Protein AF-A0A938QM84-F1 (afdb_monomer)

Sequence (83 aa):
MITDLESGKPFQDIRHSLHDLAQPLAAVTGLVDLLLLEVDETHPWFQEIMTISQQLEKVLDIVGEIRRIAREASEELMMPSTH

Foldseek 3Di:
DPDLVVQLVVLVVLLVVLVVVLVVLVVVLVVLVVVLVVDDPPDPCNVVSVVVSVVSVVVNVVSVVSNVVSVVSSVVSPDPPPD

pLDDT: mean 86.6, std 15.55, range [42.28, 97.88]

Nearest PDB structures (foldseek):
  6jqa-assembly1_D  TM=8.536E-01  e=1.307E-01  Onion yellows phytoplasma OY-W
  3u0c-assembly1_A  TM=8.822E-01  e=1.955E+00  Shigella flexneri
  6x94-assembly1_A  TM=8.587E-01  e=1.955E+00  Methanosarcina mazei Go1
  3u0c-assembly2_B  TM=9.099E-01  e=2.827E+00  Shigella flexneri
  5wkq-assembly1_A  TM=8.745E-01  e=2.827E+00  Shigella flexneri

Solvent-accessible surface area (backbone atoms only — not comparable to full-atom values): 4726 Å² total; per-residue (Å²): 144,86,62,78,79,62,70,43,46,64,31,53,54,50,36,49,55,42,52,65,47,47,55,61,50,52,52,50,34,53,52,46,50,52,48,57,74,72,48,55,84,86,42,86,59,38,64,56,52,52,52,50,36,58,48,44,52,52,50,52,52,52,45,51,50,52,39,51,51,27,48,52,54,39,54,59,71,68,51,79,83,87,122

Mean predicted aligned error: 7.05 Å

Radius of gyration: 19.16 Å; Cα contacts (8 Å, |Δi|>4): 43; chains: 1; bounding box: 40×20×55 Å

Structure (mmCIF, N/CA/C/O backbone):
data_AF-A0A938QM84-F1
#
_entry.id   AF-A0A938QM84-F1
#
loop_
_atom_site.group_PDB
_atom_site.id
_atom_site.type_symbol
_atom_site.label_atom_id
_atom_site.label_alt_id
_atom_site.label_comp_id
_atom_site.label_asym_id
_atom_site.label_entity_id
_atom_site.label_seq_id
_atom_site.pdbx_PDB_ins_code
_atom_site.Cartn_x
_atom_site.Cartn_y
_atom_site.Cartn_z
_atom_site.occupancy
_atom_site.B_iso_or_equiv
_atom_site.auth_seq_id
_atom_site.auth_comp_id
_atom_site.auth_asym_id
_atom_site.auth_atom_id
_atom_site.pdbx_PDB_model_num
ATOM 1 N N . MET A 1 1 ? 27.236 -6.454 -31.901 1.00 42.28 1 MET A N 1
ATOM 2 C CA . MET A 1 1 ? 25.908 -5.806 -31.888 1.00 42.28 1 MET A CA 1
ATOM 3 C C . MET A 1 1 ? 24.905 -6.739 -31.215 1.00 42.28 1 MET A C 1
ATOM 5 O O . MET A 1 1 ? 24.131 -7.375 -31.908 1.00 42.28 1 MET A O 1
ATOM 9 N N . ILE A 1 2 ? 24.977 -6.880 -29.888 1.00 44.03 2 ILE A N 1
ATOM 10 C CA . ILE A 1 2 ? 23.950 -7.509 -29.034 1.00 44.03 2 ILE A CA 1
ATOM 11 C C . ILE A 1 2 ? 24.161 -6.888 -27.643 1.00 44.03 2 ILE A C 1
ATOM 13 O O . ILE A 1 2 ? 24.898 -7.441 -26.841 1.00 44.03 2 ILE A O 1
ATOM 17 N N . THR A 1 3 ? 23.649 -5.683 -27.397 1.00 52.47 3 THR A N 1
ATOM 18 C CA . THR A 1 3 ? 23.749 -5.040 -26.066 1.00 52.47 3 THR A CA 1
ATOM 19 C C . THR A 1 3 ? 22.549 -4.147 -25.752 1.00 52.47 3 THR A C 1
ATOM 21 O O . THR A 1 3 ? 22.159 -4.076 -24.594 1.00 52.47 3 THR A O 1
ATOM 24 N N . ASP A 1 4 ? 21.885 -3.563 -26.756 1.00 51.53 4 ASP A N 1
ATOM 25 C CA . ASP A 1 4 ? 20.762 -2.637 -26.510 1.00 51.53 4 ASP A CA 1
ATOM 26 C C . ASP A 1 4 ? 19.412 -3.318 -26.229 1.00 51.53 4 ASP A C 1
ATOM 28 O O . ASP A 1 4 ? 18.505 -2.699 -25.686 1.00 51.53 4 ASP A O 1
ATOM 32 N N . LEU A 1 5 ? 19.253 -4.604 -26.562 1.00 48.75 5 LEU A N 1
ATOM 33 C CA . LEU A 1 5 ? 17.995 -5.335 -26.335 1.00 48.75 5 LEU A CA 1
ATOM 34 C C . LEU A 1 5 ? 17.867 -5.919 -24.918 1.00 48.75 5 LEU A C 1
ATOM 36 O O . LEU A 1 5 ? 16.755 -6.209 -24.485 1.00 48.75 5 LEU A O 1
ATOM 40 N N . GLU A 1 6 ? 18.972 -6.078 -24.181 1.00 55.25 6 GLU A N 1
ATOM 41 C CA . GLU A 1 6 ? 18.945 -6.621 -22.813 1.00 55.25 6 GLU A CA 1
ATOM 42 C C . GLU A 1 6 ? 18.895 -5.538 -21.725 1.00 55.25 6 GLU A C 1
ATOM 44 O O . GLU A 1 6 ? 18.459 -5.821 -20.610 1.00 55.25 6 GLU A O 1
ATOM 49 N N . SER A 1 7 ? 19.268 -4.291 -22.032 1.00 59.53 7 SER A N 1
ATOM 50 C CA . SER A 1 7 ? 19.313 -3.182 -21.064 1.00 59.53 7 SER A CA 1
ATOM 51 C C . SER A 1 7 ? 17.929 -2.746 -20.561 1.00 59.53 7 SER A C 1
ATOM 53 O O . SER A 1 7 ? 17.802 -2.311 -19.418 1.00 59.53 7 SER A O 1
ATOM 55 N N . GLY A 1 8 ? 16.873 -2.918 -21.365 1.00 63.88 8 GLY A N 1
ATOM 56 C CA . GLY A 1 8 ? 15.489 -2.611 -20.975 1.00 63.88 8 GLY A CA 1
ATOM 57 C C . GLY A 1 8 ? 14.784 -3.713 -20.172 1.00 63.88 8 GLY A C 1
ATOM 58 O O . GLY A 1 8 ? 13.766 -3.450 -19.528 1.00 63.88 8 GLY A O 1
ATOM 59 N N . LYS A 1 9 ? 15.311 -4.945 -20.181 1.00 78.50 9 LYS A N 1
ATOM 60 C CA . LYS A 1 9 ? 14.654 -6.112 -19.572 1.00 78.50 9 LYS A CA 1
ATOM 61 C C . LYS A 1 9 ? 14.503 -5.995 -18.045 1.00 78.50 9 LYS A C 1
ATOM 63 O O . LYS A 1 9 ? 13.387 -6.192 -17.569 1.00 78.50 9 LYS A O 1
ATOM 68 N N . PRO A 1 10 ? 15.526 -5.575 -17.270 1.00 85.50 10 PRO A N 1
ATOM 69 C CA . PRO A 1 10 ? 15.374 -5.395 -15.826 1.00 85.50 10 PRO A CA 1
ATOM 70 C C . PRO A 1 10 ? 14.286 -4.381 -15.456 1.00 85.50 10 PRO A C 1
ATOM 72 O O . PRO A 1 10 ? 13.537 -4.600 -14.509 1.00 85.50 10 PRO A O 1
ATOM 75 N N . PHE A 1 11 ? 14.152 -3.291 -16.220 1.00 84.88 11 PHE A N 1
ATOM 76 C CA . PHE A 1 11 ? 13.121 -2.277 -15.980 1.00 84.88 11 PHE A CA 1
ATOM 77 C C . PHE A 1 11 ? 11.713 -2.792 -16.290 1.00 84.88 11 PHE A C 1
ATOM 79 O O . PHE A 1 11 ? 10.763 -2.472 -15.575 1.00 84.88 11 PHE A O 1
ATOM 86 N N . GLN A 1 12 ? 11.569 -3.619 -17.326 1.00 84.00 12 GLN A N 1
ATOM 87 C CA . GLN A 1 12 ? 10.304 -4.285 -17.636 1.00 84.00 12 GLN A CA 1
ATOM 88 C C . GLN A 1 12 ? 9.921 -5.298 -16.549 1.00 84.00 12 GLN A C 1
ATOM 90 O O . GLN A 1 12 ? 8.782 -5.264 -16.077 1.00 84.00 12 GLN A O 1
ATOM 95 N N . ASP A 1 13 ? 10.874 -6.121 -16.107 1.00 89.44 13 ASP A N 1
ATOM 96 C CA . ASP A 1 13 ? 10.675 -7.134 -15.064 1.00 89.44 13 ASP A CA 1
ATOM 97 C C . ASP A 1 13 ? 10.303 -6.487 -13.718 1.00 89.44 13 ASP A C 1
ATOM 99 O O . ASP A 1 13 ? 9.357 -6.922 -13.049 1.00 89.44 13 ASP A O 1
ATOM 103 N N . ILE A 1 14 ? 10.982 -5.394 -13.339 1.00 90.25 14 ILE A N 1
ATOM 104 C CA . ILE A 1 14 ? 10.679 -4.661 -12.101 1.00 90.25 14 ILE A CA 1
ATOM 105 C C . ILE A 1 14 ? 9.307 -3.988 -12.185 1.00 90.25 14 ILE A C 1
ATOM 107 O O . ILE A 1 14 ? 8.535 -4.041 -11.232 1.00 90.25 14 ILE A O 1
ATOM 111 N N . ARG A 1 15 ? 8.952 -3.406 -13.339 1.00 88.44 15 ARG A N 1
ATOM 112 C CA . ARG A 1 15 ? 7.649 -2.762 -13.542 1.00 88.44 15 ARG A CA 1
ATOM 113 C C . ARG A 1 15 ? 6.508 -3.769 -13.429 1.00 88.44 15 ARG A C 1
ATOM 115 O O . ARG A 1 15 ? 5.481 -3.431 -12.847 1.00 88.44 15 ARG A O 1
ATOM 122 N N . HIS A 1 16 ? 6.686 -4.973 -13.974 1.00 89.88 16 HIS A N 1
ATOM 123 C CA . HIS A 1 16 ? 5.706 -6.052 -13.867 1.00 89.88 16 HIS A CA 1
ATOM 124 C C . HIS A 1 16 ? 5.569 -6.530 -12.417 1.00 89.88 16 HIS A C 1
ATOM 126 O O . HIS A 1 16 ? 4.479 -6.480 -11.860 1.00 89.88 16 HIS A O 1
ATOM 132 N N . SER A 1 17 ? 6.690 -6.834 -11.757 1.00 93.62 17 SER A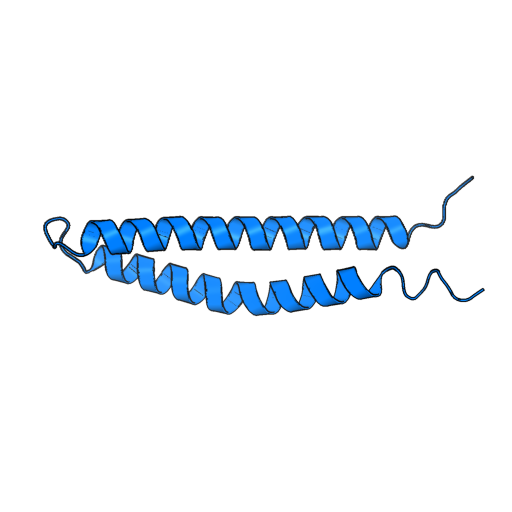 N 1
ATOM 133 C CA . SER A 1 17 ? 6.698 -7.270 -10.353 1.00 93.62 17 SER A CA 1
ATOM 134 C C . SER A 1 17 ? 6.047 -6.247 -9.412 1.00 93.62 17 SER A C 1
ATOM 136 O O . SER A 1 17 ? 5.295 -6.605 -8.510 1.00 93.62 17 SER A O 1
ATOM 138 N N . LEU A 1 18 ? 6.305 -4.953 -9.627 1.00 93.31 18 LEU A N 1
ATOM 139 C CA . LEU A 1 18 ? 5.713 -3.874 -8.831 1.00 93.31 18 LEU A CA 1
ATOM 140 C C . LEU A 1 18 ? 4.231 -3.654 -9.136 1.00 93.31 18 LEU A C 1
ATOM 142 O O . LEU A 1 18 ? 3.483 -3.256 -8.247 1.00 93.31 18 LEU A O 1
ATOM 146 N N . HIS A 1 19 ? 3.793 -3.896 -10.372 1.00 90.12 19 HIS A N 1
ATOM 147 C CA . HIS A 1 19 ? 2.372 -3.889 -10.707 1.00 90.12 19 HIS A CA 1
ATOM 148 C C . HIS A 1 19 ? 1.632 -5.004 -9.961 1.00 90.12 19 HIS A C 1
ATOM 150 O O . HIS A 1 19 ? 0.629 -4.726 -9.303 1.00 90.12 19 HIS A O 1
ATOM 156 N N . ASP A 1 20 ? 2.186 -6.216 -9.989 1.00 93.31 20 ASP A N 1
ATOM 157 C CA . ASP A 1 20 ? 1.614 -7.383 -9.317 1.00 93.31 20 ASP A CA 1
ATOM 158 C C . ASP A 1 20 ? 1.617 -7.234 -7.792 1.00 93.31 20 ASP A C 1
ATOM 160 O O . ASP A 1 20 ? 0.709 -7.723 -7.128 1.00 93.31 20 ASP A O 1
ATOM 164 N N . LEU A 1 21 ? 2.601 -6.524 -7.225 1.00 93.06 21 LEU A N 1
ATOM 165 C C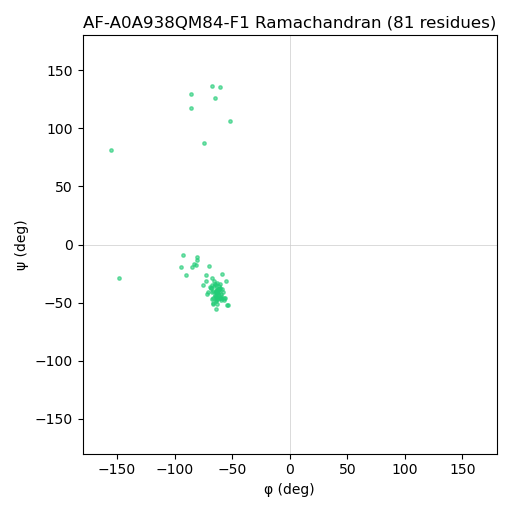A . LEU A 1 21 ? 2.654 -6.208 -5.795 1.00 93.06 21 LEU A CA 1
ATOM 166 C C . LEU A 1 21 ? 1.668 -5.101 -5.389 1.00 93.06 21 LEU A C 1
ATOM 168 O O . LEU A 1 21 ? 1.117 -5.143 -4.289 1.00 93.06 21 LEU A O 1
ATOM 172 N N . ALA A 1 22 ? 1.431 -4.108 -6.252 1.00 93.06 22 ALA A N 1
ATOM 173 C CA . ALA A 1 22 ? 0.599 -2.953 -5.916 1.00 93.06 22 ALA A CA 1
ATOM 174 C C . ALA A 1 22 ? -0.853 -3.341 -5.602 1.00 93.06 22 ALA A C 1
ATOM 176 O O . ALA A 1 22 ? -1.451 -2.788 -4.682 1.00 93.06 22 ALA A O 1
ATOM 177 N N . GLN A 1 23 ? -1.420 -4.300 -6.340 1.00 91.81 23 GLN A N 1
ATOM 178 C CA . GLN A 1 23 ? -2.806 -4.734 -6.153 1.00 91.81 23 GLN A CA 1
ATOM 179 C C . GLN A 1 23 ? -3.072 -5.385 -4.779 1.00 91.81 23 GLN A C 1
ATOM 181 O O . GLN A 1 23 ? -3.966 -4.911 -4.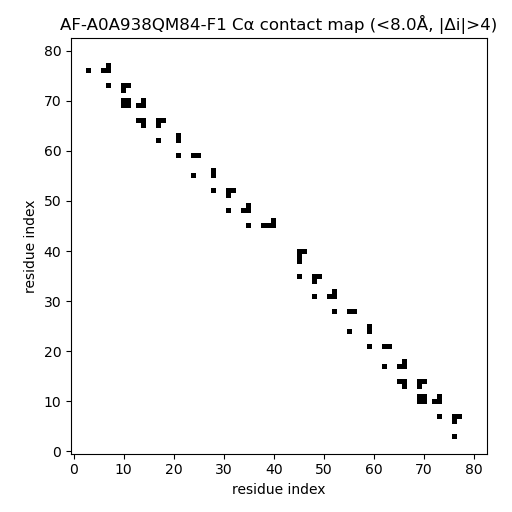075 1.00 91.81 23 GLN A O 1
ATOM 186 N N . PRO A 1 24 ? -2.347 -6.441 -4.357 1.00 95.75 24 PRO A N 1
ATOM 187 C CA . PRO A 1 24 ? -2.544 -7.033 -3.039 1.00 95.75 24 PRO A CA 1
ATOM 188 C C . PRO A 1 24 ? -2.178 -6.059 -1.918 1.00 95.75 24 PRO A C 1
ATOM 190 O O . PRO A 1 24 ? -2.857 -6.050 -0.895 1.00 95.75 24 PRO A O 1
ATOM 193 N N . LEU A 1 25 ? -1.167 -5.203 -2.111 1.00 95.50 25 LEU A N 1
ATOM 194 C CA . LEU A 1 25 ? -0.811 -4.195 -1.116 1.00 95.50 25 LEU A CA 1
ATOM 195 C C . LEU A 1 25 ? -1.949 -3.187 -0.907 1.00 95.50 25 LEU A C 1
ATOM 197 O O . LEU A 1 25 ? -2.346 -2.965 0.229 1.00 95.50 25 LEU A O 1
ATOM 201 N N . ALA A 1 26 ? -2.539 -2.660 -1.985 1.00 94.62 26 ALA A N 1
ATOM 202 C CA . ALA A 1 26 ? -3.681 -1.748 -1.905 1.00 94.62 26 ALA A CA 1
ATOM 203 C C . ALA A 1 26 ? -4.907 -2.399 -1.248 1.00 94.62 26 ALA A C 1
ATOM 205 O O . ALA A 1 26 ? -5.605 -1.754 -0.467 1.00 94.62 26 ALA A O 1
ATOM 206 N N . ALA A 1 27 ? -5.153 -3.683 -1.530 1.00 96.88 27 ALA A N 1
ATOM 207 C CA . ALA A 1 27 ? -6.224 -4.431 -0.881 1.00 96.88 27 ALA A CA 1
ATOM 208 C C . ALA A 1 27 ? -5.991 -4.558 0.633 1.00 96.88 27 ALA A C 1
ATOM 210 O O . ALA A 1 27 ? -6.914 -4.326 1.410 1.00 96.88 27 ALA A O 1
ATOM 211 N N . VAL A 1 28 ? -4.766 -4.886 1.060 1.00 96.94 28 VAL A N 1
ATOM 212 C CA . VAL A 1 28 ? -4.423 -4.972 2.487 1.00 96.94 28 VAL A CA 1
ATOM 213 C C . VAL A 1 28 ? -4.519 -3.602 3.159 1.00 96.94 28 VAL A C 1
ATOM 215 O O . VAL A 1 28 ? -5.109 -3.532 4.231 1.00 96.94 28 VAL A O 1
ATOM 2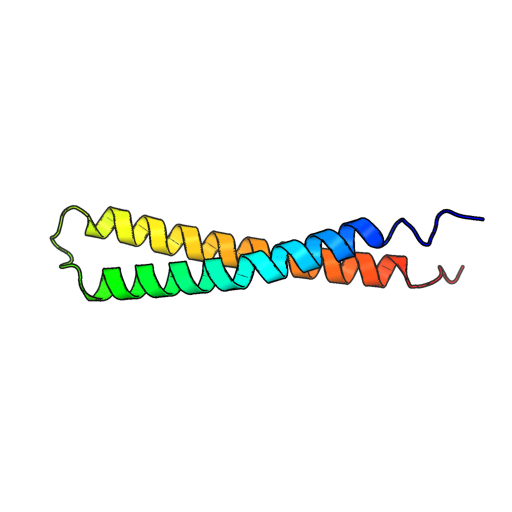18 N N . THR A 1 29 ? -4.028 -2.523 2.536 1.00 96.75 29 THR A N 1
ATOM 219 C CA . THR A 1 29 ? -4.172 -1.155 3.068 1.00 96.75 29 THR A CA 1
ATOM 220 C C . THR A 1 29 ? -5.638 -0.822 3.328 1.00 96.75 29 THR A C 1
ATOM 222 O O . THR A 1 29 ? -5.994 -0.509 4.458 1.00 96.75 29 THR A O 1
ATOM 225 N N . GLY A 1 30 ? -6.512 -1.024 2.335 1.00 96.69 30 GLY A N 1
ATOM 226 C CA . GLY A 1 30 ? -7.941 -0.756 2.501 1.00 96.69 30 GLY A CA 1
ATOM 227 C C . GLY A 1 30 ? -8.605 -1.613 3.586 1.00 96.69 30 GLY A C 1
ATOM 228 O O . GLY A 1 30 ? -9.472 -1.127 4.304 1.00 96.69 30 GLY A O 1
ATOM 229 N N . LEU A 1 31 ? -8.193 -2.875 3.756 1.00 97.81 31 LEU A N 1
ATOM 230 C CA . LEU A 1 31 ? -8.694 -3.725 4.845 1.00 97.81 31 LEU A CA 1
ATOM 231 C C . LEU A 1 31 ? -8.225 -3.244 6.226 1.00 97.81 31 LEU A C 1
ATOM 233 O O . LEU A 1 31 ? -8.991 -3.316 7.185 1.00 97.81 31 LEU A O 1
ATOM 237 N N . VAL A 1 32 ? -6.990 -2.751 6.338 1.00 97.56 32 VAL A N 1
ATOM 238 C CA . VAL A 1 32 ? -6.474 -2.163 7.583 1.00 97.56 32 VAL A CA 1
ATOM 239 C C . VAL A 1 32 ? -7.187 -0.844 7.894 1.00 97.56 32 VAL A C 1
ATOM 241 O O . VAL A 1 32 ? -7.520 -0.599 9.052 1.00 97.56 32 VAL A O 1
ATOM 244 N N . ASP A 1 33 ? -7.497 -0.035 6.883 1.00 96.38 33 ASP A N 1
ATOM 245 C CA . ASP A 1 33 ? -8.273 1.195 7.065 1.00 96.38 33 ASP A CA 1
ATOM 246 C C . ASP A 1 33 ? -9.697 0.895 7.544 1.00 96.38 33 ASP A C 1
ATOM 248 O O . ASP A 1 33 ? -10.196 1.555 8.452 1.00 96.38 33 ASP A O 1
ATOM 252 N N . LEU A 1 34 ? -10.341 -0.146 7.003 1.00 97.00 34 LEU A N 1
ATOM 253 C CA . LEU A 1 34 ? -11.634 -0.615 7.510 1.00 97.00 34 LEU A CA 1
ATOM 254 C C . LEU A 1 34 ? -11.533 -1.078 8.969 1.00 97.00 34 LEU A C 1
ATOM 256 O O . LEU A 1 34 ? -12.396 -0.736 9.773 1.00 97.00 34 LEU A O 1
ATO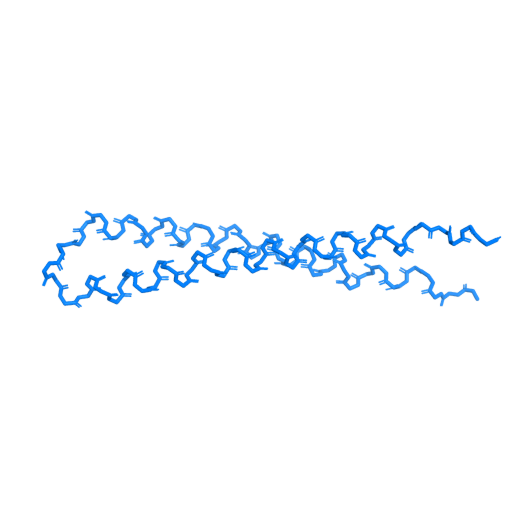M 260 N N . LEU A 1 35 ? -10.460 -1.787 9.333 1.00 95.94 35 LEU A N 1
ATOM 261 C CA . LEU A 1 35 ? -10.227 -2.199 10.716 1.00 95.94 35 LEU A CA 1
ATOM 262 C C . LEU A 1 35 ? -10.103 -0.990 11.659 1.00 95.94 35 LEU A C 1
ATOM 264 O O . LEU A 1 35 ? -10.624 -1.035 12.770 1.00 95.94 35 LEU A O 1
ATOM 268 N N . LEU A 1 36 ? -9.470 0.105 11.225 1.00 95.69 36 LEU A N 1
ATOM 269 C CA . LEU A 1 36 ? -9.398 1.344 12.013 1.00 95.69 36 LEU A CA 1
ATOM 270 C C . LEU A 1 36 ? -10.760 1.983 12.264 1.00 95.69 36 LEU A C 1
ATOM 272 O O . LEU A 1 36 ? -10.951 2.585 13.316 1.00 95.69 36 LEU A O 1
ATOM 276 N N . LEU A 1 37 ? -11.698 1.856 11.325 1.00 95.06 37 LEU A N 1
ATOM 277 C CA . LEU A 1 37 ? -13.058 2.370 11.495 1.00 95.06 37 LEU A CA 1
ATOM 278 C C . LEU A 1 37 ? -13.879 1.533 12.486 1.00 95.06 37 LEU A C 1
ATOM 280 O O . LEU A 1 37 ? -14.829 2.044 13.077 1.00 95.06 37 LEU A O 1
ATOM 284 N N . GLU A 1 38 ? -13.540 0.253 12.645 1.00 95.25 38 GLU A N 1
ATOM 285 C CA . GLU A 1 38 ? -14.242 -0.677 13.536 1.00 95.25 38 GLU A CA 1
ATOM 286 C C . GLU A 1 38 ? -13.664 -0.704 14.959 1.00 95.25 38 GLU A C 1
ATOM 288 O O . GLU A 1 38 ? -14.376 -1.038 15.910 1.00 95.25 38 GLU A O 1
ATOM 293 N N . VAL A 1 39 ? -12.382 -0.371 15.123 1.00 95.94 39 VAL A N 1
ATOM 294 C CA . VAL A 1 39 ? -11.695 -0.392 16.419 1.00 95.94 39 VAL A CA 1
ATOM 295 C C . VAL A 1 39 ? -11.915 0.924 17.165 1.00 95.94 39 VAL A C 1
ATOM 297 O O . VAL A 1 39 ? -11.659 2.004 16.645 1.00 95.94 39 VAL A O 1
ATOM 300 N N . ASP A 1 40 ? -12.339 0.826 18.427 1.00 94.00 40 ASP A N 1
ATOM 301 C CA . ASP A 1 40 ? -12.461 1.977 19.327 1.00 94.00 40 ASP A CA 1
ATOM 302 C C . ASP A 1 40 ? -11.096 2.663 19.529 1.00 94.00 40 ASP A C 1
ATOM 304 O O . ASP A 1 40 ? -10.091 1.995 19.778 1.00 94.00 40 ASP A O 1
ATOM 308 N N . GLU A 1 41 ? -11.053 3.996 19.473 1.00 94.12 41 GLU A N 1
ATOM 309 C CA . GLU A 1 41 ? -9.821 4.785 19.634 1.00 94.12 41 GLU A CA 1
ATOM 310 C C . GLU A 1 41 ? -9.117 4.558 20.985 1.00 94.12 41 GLU A C 1
ATOM 312 O O . GLU A 1 41 ? -7.902 4.732 21.106 1.00 94.12 41 GLU A O 1
ATOM 317 N N . THR A 1 42 ? -9.867 4.155 22.012 1.00 95.62 42 THR A N 1
ATOM 318 C CA . THR A 1 42 ? -9.342 3.818 23.344 1.00 95.62 42 THR A CA 1
ATOM 319 C C . THR A 1 42 ? -8.756 2.409 23.414 1.00 95.62 42 THR A C 1
ATOM 321 O O . THR A 1 42 ? -8.099 2.057 24.401 1.00 95.62 42 THR A O 1
ATOM 324 N N . HIS A 1 43 ? -8.973 1.590 22.382 1.00 96.44 43 HIS A N 1
ATOM 325 C CA . HIS A 1 43 ? -8.475 0.228 22.336 1.00 96.44 43 HIS A CA 1
ATOM 326 C C . HIS A 1 43 ? -6.938 0.216 22.229 1.00 96.44 43 HIS A C 1
ATOM 328 O O . HIS A 1 43 ? -6.373 0.937 21.403 1.00 96.44 43 HIS A O 1
ATOM 334 N N . PRO A 1 44 ? -6.227 -0.650 22.980 1.00 93.56 44 PRO A N 1
ATOM 335 C CA . PRO A 1 44 ? -4.760 -0.687 22.976 1.00 93.56 44 PRO A CA 1
ATOM 336 C C . PRO A 1 44 ? -4.122 -0.877 21.593 1.00 93.56 44 PRO A C 1
ATOM 338 O O . PRO A 1 44 ? -3.042 -0.358 21.333 1.00 93.56 44 PRO A O 1
ATOM 341 N N . TRP A 1 45 ? -4.796 -1.598 20.695 1.00 94.94 45 TRP A N 1
ATOM 342 C CA . TRP A 1 45 ? -4.299 -1.855 19.338 1.00 94.94 45 TRP A CA 1
ATOM 343 C C . TRP A 1 45 ? -4.525 -0.702 18.360 1.00 94.94 45 TRP A C 1
ATOM 345 O O . TRP A 1 45 ? -3.933 -0.721 17.287 1.00 94.94 45 TRP A O 1
ATOM 355 N N . PHE A 1 46 ? -5.349 0.297 18.690 1.00 96.38 46 PHE A N 1
ATOM 356 C CA . PHE A 1 46 ? -5.707 1.356 17.742 1.00 96.38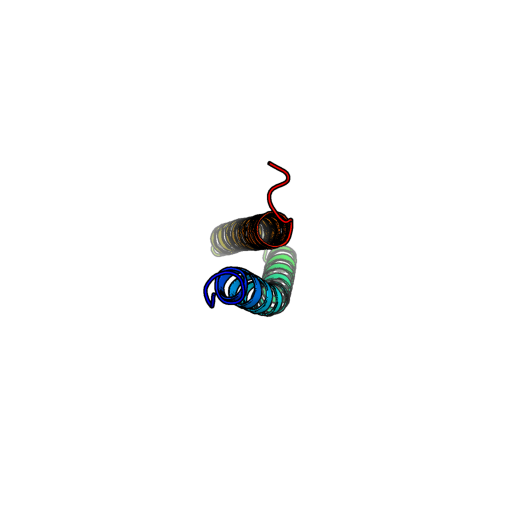 46 PHE A CA 1
ATOM 357 C C . PHE A 1 46 ? -4.466 2.077 17.197 1.00 96.38 46 PHE A C 1
ATOM 359 O O . PHE A 1 46 ? -4.299 2.224 15.989 1.00 96.38 46 PHE A O 1
ATOM 366 N N . GLN A 1 47 ? -3.535 2.444 18.083 1.00 96.19 47 GLN A N 1
ATOM 367 C CA . GLN A 1 47 ? -2.292 3.118 17.696 1.00 96.19 47 GLN A CA 1
ATOM 368 C C . GLN A 1 47 ? -1.376 2.229 16.844 1.00 96.19 47 GLN A C 1
ATOM 370 O O . GLN A 1 47 ? -0.723 2.714 15.916 1.00 96.19 47 GLN A O 1
ATOM 375 N N . GLU A 1 48 ? -1.340 0.927 17.130 1.00 96.69 48 GLU A N 1
ATOM 376 C CA . GLU A 1 48 ? -0.555 -0.036 16.354 1.00 96.69 48 GLU A CA 1
ATOM 377 C C . GLU A 1 48 ? -1.132 -0.198 14.945 1.00 96.69 48 GLU A C 1
ATOM 379 O O . GLU A 1 48 ? -0.399 -0.081 13.964 1.00 96.69 48 GLU A O 1
ATOM 384 N N . ILE A 1 49 ? -2.451 -0.371 14.830 1.00 96.62 49 ILE A N 1
ATOM 385 C CA . ILE A 1 49 ? -3.147 -0.489 13.542 1.00 96.62 49 ILE A CA 1
ATOM 386 C C . ILE A 1 49 ? -2.994 0.810 12.737 1.00 96.62 49 ILE A C 1
ATOM 388 O O . ILE A 1 49 ? -2.711 0.758 11.541 1.00 96.62 49 ILE A O 1
ATOM 392 N N . MET A 1 50 ? -3.085 1.974 13.387 1.00 97.12 50 MET A N 1
ATOM 393 C CA . MET A 1 50 ? -2.920 3.273 12.727 1.00 97.12 50 MET A CA 1
ATOM 394 C C . MET A 1 50 ? -1.500 3.435 12.183 1.00 97.12 50 MET A C 1
ATOM 396 O O . MET A 1 50 ? -1.304 3.894 11.059 1.00 97.12 50 MET A O 1
ATOM 400 N N . THR A 1 51 ? -0.503 2.993 12.952 1.00 97.12 51 THR A N 1
ATOM 401 C CA . THR A 1 51 ? 0.894 2.972 12.507 1.00 97.12 51 THR A CA 1
ATOM 402 C C . THR A 1 51 ? 1.080 2.042 11.307 1.00 97.12 51 THR A C 1
ATOM 404 O O . THR A 1 51 ? 1.789 2.399 10.366 1.00 97.12 51 THR A O 1
ATOM 407 N N . ILE A 1 52 ? 0.440 0.868 11.312 1.00 97.06 52 ILE A N 1
ATOM 408 C CA . ILE A 1 52 ? 0.491 -0.087 10.197 1.00 97.06 52 ILE A CA 1
ATOM 409 C C . ILE A 1 52 ? -0.148 0.511 8.939 1.00 97.06 52 ILE A C 1
ATOM 411 O O . ILE A 1 52 ? 0.491 0.478 7.891 1.00 97.06 52 ILE A O 1
ATOM 415 N N . SER A 1 53 ? -1.345 1.101 9.035 1.00 96.88 53 SER A N 1
ATOM 416 C CA . SER A 1 53 ? -2.011 1.775 7.905 1.00 96.88 53 SER A CA 1
ATOM 417 C C . SER A 1 53 ? -1.089 2.827 7.269 1.00 96.88 53 SER A C 1
ATOM 419 O O . SER A 1 53 ? -0.750 2.723 6.089 1.00 96.88 53 SER A O 1
ATOM 421 N N . GLN A 1 54 ? -0.523 3.732 8.076 1.00 96.81 54 GLN A N 1
ATOM 422 C CA . GLN A 1 54 ? 0.411 4.761 7.594 1.00 96.81 54 GLN A CA 1
ATOM 423 C C . GLN A 1 54 ? 1.682 4.185 6.951 1.00 96.81 54 GLN A C 1
ATOM 425 O O . GLN A 1 54 ? 2.266 4.789 6.049 1.00 96.81 54 GLN A O 1
ATOM 430 N N . GLN A 1 55 ? 2.182 3.048 7.441 1.00 97.88 55 GLN A N 1
ATOM 431 C CA . GLN A 1 55 ? 3.330 2.381 6.827 1.00 97.88 55 GLN A CA 1
ATOM 432 C C . GLN A 1 55 ? 2.955 1.746 5.488 1.00 97.88 55 GLN A C 1
ATOM 434 O O . GLN A 1 55 ? 3.731 1.856 4.541 1.00 97.88 55 GLN A O 1
ATOM 439 N N . LEU A 1 56 ? 1.780 1.128 5.383 1.00 97.19 56 LEU A N 1
ATOM 440 C CA . LEU A 1 56 ? 1.297 0.526 4.142 1.00 97.19 56 LEU A CA 1
ATOM 441 C C . LEU A 1 56 ? 1.068 1.577 3.046 1.00 97.19 56 LEU A C 1
ATOM 443 O O . LEU A 1 56 ? 1.465 1.344 1.903 1.00 97.19 56 LEU A O 1
ATOM 447 N N . GLU A 1 57 ? 0.527 2.749 3.392 1.00 96.19 57 GLU A N 1
ATOM 448 C CA . GLU A 1 57 ? 0.430 3.894 2.473 1.00 96.19 57 GLU A CA 1
ATOM 449 C C . GLU A 1 57 ? 1.807 4.304 1.932 1.00 96.19 57 GLU A C 1
ATOM 451 O O . GLU A 1 57 ? 2.005 4.392 0.721 1.00 96.19 57 GLU A O 1
ATOM 456 N N . LYS A 1 58 ? 2.809 4.442 2.810 1.00 96.81 58 LYS A N 1
ATOM 457 C CA . LYS A 1 58 ? 4.182 4.774 2.388 1.00 96.81 58 LYS A CA 1
ATOM 458 C C . LYS A 1 58 ? 4.775 3.725 1.452 1.00 96.81 58 LYS A C 1
ATOM 460 O O . LYS A 1 58 ? 5.511 4.074 0.531 1.00 96.81 58 LYS A O 1
ATOM 465 N N . VAL A 1 59 ? 4.494 2.440 1.677 1.00 96.56 59 VAL A N 1
ATOM 466 C CA . VAL A 1 59 ? 4.968 1.380 0.776 1.00 96.56 59 VAL A CA 1
ATOM 467 C C . VAL A 1 59 ? 4.291 1.499 -0.593 1.00 96.56 59 VAL A C 1
ATOM 469 O O . VAL A 1 59 ? 4.979 1.348 -1.602 1.00 96.56 59 VAL A O 1
ATOM 472 N N . LEU A 1 60 ? 2.992 1.817 -0.657 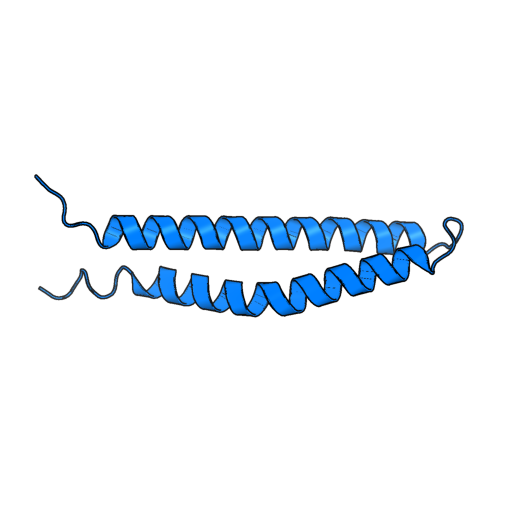1.00 95.12 60 LEU A N 1
ATOM 473 C CA . LEU A 1 60 ? 2.298 2.059 -1.929 1.00 95.12 60 LEU A CA 1
ATOM 474 C C . LEU A 1 60 ? 2.919 3.221 -2.708 1.00 95.12 60 LEU A C 1
ATOM 476 O O . LEU A 1 60 ? 3.167 3.076 -3.909 1.00 95.12 60 LEU A O 1
ATOM 480 N N . ASP A 1 61 ? 3.234 4.324 -2.030 1.00 96.00 61 ASP A N 1
ATOM 481 C CA . ASP A 1 61 ? 3.897 5.477 -2.645 1.00 96.00 61 ASP A CA 1
ATOM 482 C C . ASP A 1 61 ? 5.272 5.097 -3.208 1.00 96.00 61 ASP A C 1
ATOM 484 O O . ASP A 1 61 ? 5.586 5.396 -4.363 1.00 96.00 61 ASP A O 1
ATOM 488 N N . ILE A 1 62 ? 6.077 4.360 -2.433 1.00 96.50 62 ILE A N 1
ATOM 489 C CA . ILE A 1 62 ? 7.393 3.869 -2.870 1.00 96.50 62 ILE A CA 1
ATOM 490 C C . ILE A 1 62 ? 7.258 2.959 -4.097 1.00 96.50 62 ILE A C 1
ATOM 492 O O . ILE A 1 62 ? 8.003 3.113 -5.067 1.00 96.50 62 ILE A O 1
ATOM 496 N N . VAL A 1 63 ? 6.304 2.024 -4.087 1.00 95.50 63 VAL A N 1
ATOM 497 C CA . VAL A 1 63 ? 6.027 1.137 -5.229 1.00 95.50 63 VAL A CA 1
ATOM 498 C C . VAL A 1 63 ? 5.640 1.955 -6.466 1.00 95.50 63 VAL A C 1
ATOM 500 O O . VAL A 1 63 ? 6.130 1.676 -7.565 1.00 95.50 63 VAL A O 1
ATOM 503 N N . GLY A 1 64 ? 4.806 2.983 -6.295 1.00 93.62 64 GLY A N 1
ATOM 504 C CA . GLY A 1 64 ? 4.419 3.915 -7.353 1.00 93.62 64 GLY A CA 1
ATOM 505 C C . GLY A 1 64 ? 5.613 4.654 -7.957 1.00 93.62 64 GLY A C 1
ATOM 506 O O . GLY A 1 64 ? 5.775 4.661 -9.183 1.00 93.62 64 GLY A O 1
ATOM 507 N N . GLU A 1 65 ? 6.485 5.203 -7.111 1.00 96.31 65 GLU A N 1
ATOM 508 C CA . GLU A 1 65 ? 7.681 5.931 -7.540 1.00 96.31 65 GLU A CA 1
ATOM 509 C C . GLU A 1 65 ? 8.683 5.034 -8.268 1.00 96.31 65 GLU A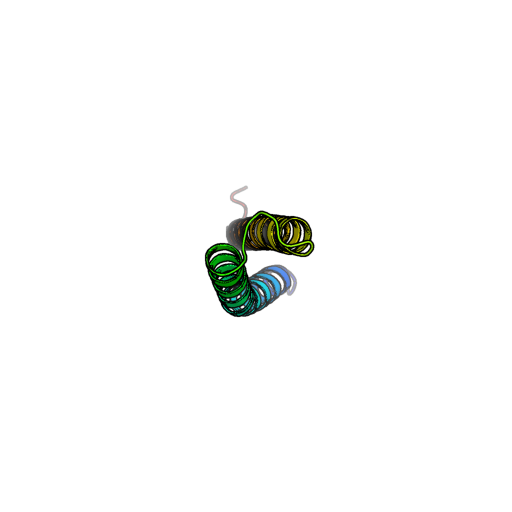 C 1
ATOM 511 O O . GLU A 1 65 ? 9.157 5.395 -9.347 1.00 96.31 65 GLU A O 1
ATOM 516 N N . ILE A 1 66 ? 8.960 3.827 -7.761 1.00 94.44 66 ILE A N 1
ATOM 517 C CA . ILE A 1 66 ? 9.867 2.900 -8.457 1.00 94.44 66 ILE A CA 1
ATOM 518 C C . ILE A 1 66 ? 9.276 2.508 -9.817 1.00 94.44 66 ILE A C 1
ATOM 520 O O . ILE A 1 66 ? 10.002 2.448 -10.812 1.00 94.44 66 ILE A O 1
ATOM 524 N N . ARG A 1 67 ? 7.955 2.301 -9.907 1.00 92.19 67 ARG A N 1
ATOM 525 C CA . ARG A 1 67 ? 7.292 1.998 -11.184 1.00 92.19 67 ARG A CA 1
ATOM 526 C C . ARG A 1 67 ? 7.413 3.153 -12.180 1.00 92.19 67 ARG A C 1
ATOM 528 O O . ARG A 1 67 ? 7.595 2.899 -13.373 1.00 92.19 67 ARG A O 1
ATOM 535 N N . ARG A 1 68 ? 7.312 4.402 -11.710 1.00 93.44 68 ARG A N 1
ATOM 536 C CA . ARG A 1 68 ? 7.524 5.611 -12.522 1.00 93.44 68 ARG A CA 1
ATOM 537 C C . ARG A 1 68 ? 8.963 5.671 -13.038 1.00 93.44 68 ARG A C 1
ATOM 539 O O . ARG A 1 68 ? 9.147 5.757 -14.249 1.00 93.44 68 ARG A O 1
ATOM 546 N N . ILE A 1 69 ? 9.948 5.522 -12.150 1.00 92.25 69 ILE A N 1
ATOM 547 C CA . ILE A 1 69 ? 11.381 5.509 -12.495 1.00 92.25 69 ILE A CA 1
ATOM 548 C C . ILE A 1 69 ? 11.686 4.409 -13.518 1.00 92.25 69 ILE A C 1
ATOM 550 O O . ILE A 1 69 ? 12.345 4.661 -14.522 1.00 92.25 69 ILE A O 1
ATOM 554 N N . ALA A 1 70 ? 11.168 3.196 -13.311 1.00 89.19 70 ALA A N 1
ATOM 555 C CA . ALA A 1 70 ? 11.385 2.081 -14.229 1.00 89.19 70 ALA A CA 1
ATOM 556 C C . ALA A 1 70 ? 10.779 2.329 -15.619 1.00 89.19 70 ALA A C 1
ATOM 558 O O . ALA A 1 70 ? 11.341 1.901 -16.627 1.00 89.19 70 ALA A O 1
ATOM 559 N N . ARG A 1 71 ? 9.636 3.023 -15.690 1.00 88.31 71 ARG A N 1
ATOM 560 C CA . ARG A 1 71 ? 9.037 3.422 -16.967 1.00 88.31 71 ARG A CA 1
ATOM 561 C C . ARG A 1 71 ? 9.916 4.445 -17.687 1.00 88.31 71 ARG A C 1
ATOM 563 O O . ARG A 1 71 ? 10.248 4.213 -18.842 1.00 88.31 71 ARG A O 1
ATOM 570 N N . GLU A 1 72 ? 10.307 5.514 -16.999 1.00 90.19 72 GLU A N 1
ATOM 571 C CA . GLU A 1 72 ? 11.135 6.590 -17.563 1.00 90.19 72 GLU A CA 1
ATOM 572 C C . GLU A 1 72 ? 12.492 6.063 -18.050 1.00 90.19 72 GLU A C 1
ATOM 574 O O . GLU A 1 72 ? 12.873 6.314 -19.190 1.00 90.19 72 GLU A O 1
ATOM 579 N N . ALA A 1 73 ? 13.166 5.232 -17.249 1.00 87.06 73 ALA A N 1
ATOM 580 C CA . ALA A 1 73 ? 14.436 4.618 -17.634 1.00 87.06 73 ALA A CA 1
ATOM 581 C C . ALA A 1 73 ? 14.300 3.693 -18.859 1.00 87.06 73 ALA A C 1
ATOM 583 O O . ALA A 1 73 ? 15.172 3.672 -19.726 1.00 87.06 73 ALA A O 1
ATOM 584 N N . SER A 1 74 ? 13.196 2.942 -18.966 1.00 84.19 74 SER A N 1
ATOM 585 C CA . SER A 1 74 ? 12.932 2.110 -20.145 1.00 84.19 74 SER A CA 1
ATOM 586 C C . SER A 1 74 ? 12.664 2.940 -21.404 1.00 84.19 74 SER A C 1
ATOM 588 O O . SER A 1 74 ? 13.003 2.478 -22.490 1.00 84.19 74 SER A O 1
ATOM 590 N N . GLU A 1 75 ? 12.024 4.104 -21.284 1.00 84.69 75 GLU A N 1
ATOM 591 C CA . GLU A 1 75 ? 11.747 5.007 -22.410 1.00 84.69 75 GLU A CA 1
ATOM 592 C C . GLU A 1 75 ? 13.032 5.700 -22.890 1.00 84.69 75 GLU A C 1
ATOM 594 O O . GLU A 1 75 ? 13.289 5.749 -24.093 1.00 84.69 75 GLU A O 1
ATOM 599 N N . GLU A 1 76 ? 13.875 6.156 -21.959 1.00 83.44 76 GLU A N 1
ATOM 600 C CA . GLU A 1 76 ? 15.167 6.788 -22.254 1.00 83.44 76 GLU A CA 1
ATOM 601 C C . GLU A 1 76 ? 16.129 5.828 -22.972 1.00 83.44 76 GLU A C 1
ATOM 603 O O . GLU A 1 76 ? 16.740 6.199 -23.971 1.00 83.44 76 GLU A O 1
ATOM 608 N N . LEU A 1 77 ? 16.197 4.564 -22.539 1.00 74.81 77 LEU A N 1
ATOM 609 C CA . LEU A 1 77 ? 17.043 3.537 -23.165 1.00 74.81 77 LEU A CA 1
ATOM 610 C C . LEU A 1 77 ? 16.560 3.086 -24.555 1.00 74.81 77 LEU A C 1
ATOM 612 O O . LEU A 1 77 ? 17.330 2.486 -25.301 1.00 74.81 77 LEU A O 1
ATOM 616 N N . MET A 1 78 ? 15.296 3.344 -24.908 1.00 68.38 78 MET A N 1
ATOM 617 C CA . MET A 1 78 ? 14.714 2.989 -26.211 1.00 68.38 78 MET A CA 1
ATOM 618 C C . MET A 1 78 ? 14.815 4.116 -27.252 1.00 68.38 78 MET A C 1
ATOM 620 O O . MET A 1 78 ? 14.535 3.881 -28.430 1.00 68.38 78 MET A O 1
ATOM 624 N N . MET A 1 79 ? 15.221 5.324 -26.852 1.00 61.00 79 MET A N 1
ATOM 625 C CA . MET A 1 79 ? 15.464 6.441 -27.766 1.00 61.00 79 MET A CA 1
ATOM 626 C C . MET A 1 79 ? 16.907 6.349 -28.297 1.00 61.00 79 MET A C 1
ATOM 628 O O . MET A 1 79 ? 17.845 6.429 -27.504 1.00 61.00 79 MET A 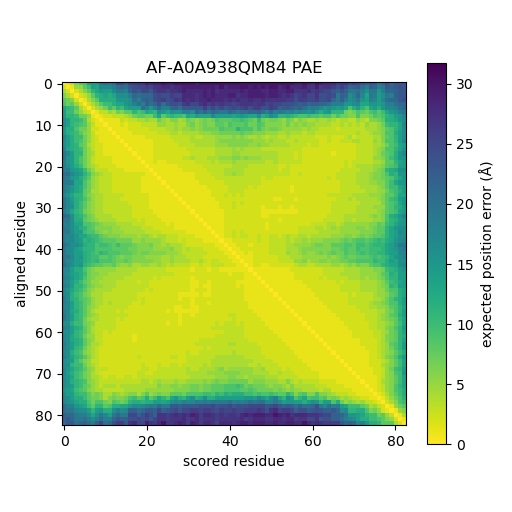O 1
ATOM 632 N N . PRO A 1 80 ? 17.137 6.182 -29.616 1.00 54.16 80 PRO A N 1
ATOM 633 C CA . PRO A 1 80 ? 18.490 6.177 -30.157 1.00 54.16 80 PRO A CA 1
ATOM 634 C C . PRO A 1 80 ? 19.104 7.563 -29.955 1.00 54.16 80 PRO A C 1
ATOM 636 O O . PRO A 1 80 ? 18.514 8.562 -30.371 1.00 54.16 80 PRO A O 1
ATOM 639 N N . SER A 1 81 ? 20.280 7.625 -29.328 1.00 56.06 81 SER A N 1
ATOM 640 C CA . SER A 1 81 ? 21.042 8.861 -29.158 1.00 56.06 81 SER A CA 1
ATOM 641 C C . SER A 1 81 ? 21.210 9.554 -30.510 1.00 56.06 81 SER A C 1
ATOM 643 O O . SER A 1 81 ? 21.984 9.107 -31.356 1.00 56.06 81 SER A O 1
ATOM 645 N N . THR A 1 82 ? 20.482 10.647 -30.733 1.00 54.69 82 THR A N 1
ATOM 646 C CA . THR A 1 82 ? 20.748 11.566 -31.839 1.00 54.69 82 THR A CA 1
ATOM 647 C C . THR A 1 82 ? 21.995 12.366 -31.476 1.00 54.69 82 THR A C 1
ATOM 649 O O . THR A 1 82 ? 21.896 13.418 -30.842 1.00 54.69 82 THR A O 1
ATOM 652 N N . HIS A 1 83 ? 23.164 11.822 -31.814 1.00 45.72 83 HIS A N 1
ATOM 653 C CA . HIS A 1 83 ? 24.414 12.572 -31.933 1.00 45.72 83 HIS A CA 1
ATOM 654 C C . HIS A 1 83 ? 24.675 12.917 -33.396 1.00 45.72 83 HIS A C 1
ATOM 656 O O . HIS A 1 83 ? 24.426 12.044 -34.259 1.00 45.72 83 HIS A O 1
#

Secondary structure (DSSP, 8-state):
--STTTTTHHHHHHHHHHHHHHHHHHHHHHHHHHHHHHS-TTSTTHHHHHHHHHHHHHHHHHHHHHHHHHHHHHHHTTS----